Protein AF-A0A2S8D7B6-F1 (afdb_monomer_lite)

InterPro domains:
  IPR003220 InsA N-terminal zinc ribbon domai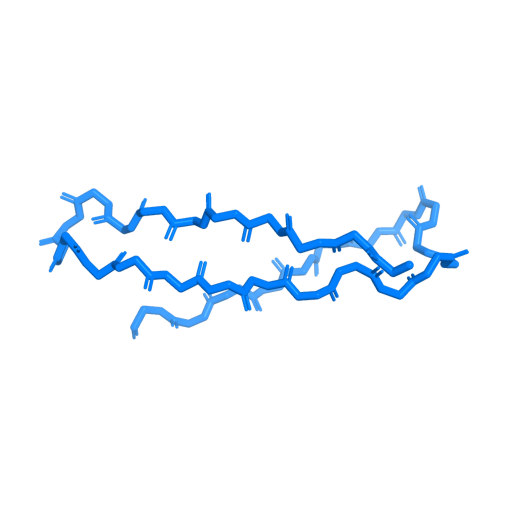n [PF03811] (1-32)
  IPR051252 IS1 element transposase InsA [PTHR47923] (1-32)

Radius of gyration: 10.52 Å; chains: 1; bounding box: 22×16×25 Å

Structure (mmCIF, N/CA/C/O backbone):
data_AF-A0A2S8D7B6-F1
#
_entry.id   AF-A0A2S8D7B6-F1
#
loop_
_atom_site.group_PDB
_atom_site.id
_atom_site.type_symbol
_atom_site.label_atom_id
_atom_site.label_alt_id
_atom_site.label_comp_id
_atom_site.label_asym_id
_atom_s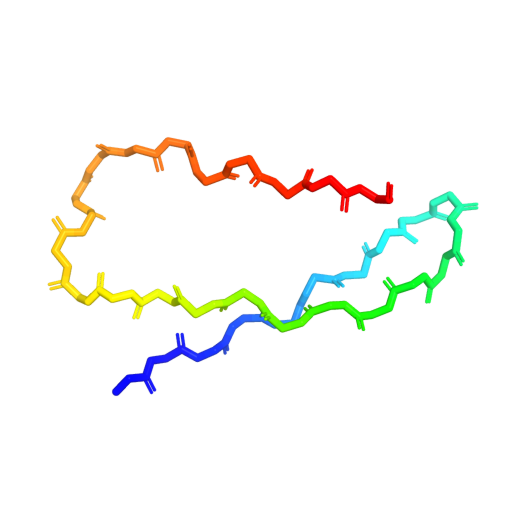ite.label_entity_id
_atom_site.label_seq_id
_atom_site.pdbx_PDB_ins_code
_atom_site.Cartn_x
_atom_site.Cartn_y
_atom_site.Cartn_z
_atom_site.occupancy
_atom_site.B_iso_or_equiv
_atom_site.auth_seq_id
_atom_site.auth_comp_id
_atom_site.auth_asym_id
_atom_site.auth_atom_id
_atom_site.pdbx_PDB_model_num
ATOM 1 N N . MET A 1 1 ? 3.689 -10.824 -8.031 1.00 71.81 1 MET A N 1
ATOM 2 C CA . MET A 1 1 ? 3.077 -9.606 -7.459 1.00 71.81 1 MET A CA 1
ATOM 3 C C . MET A 1 1 ? 3.042 -9.792 -5.953 1.00 71.81 1 MET A C 1
ATOM 5 O O . MET A 1 1 ? 2.560 -10.832 -5.529 1.00 71.81 1 MET A O 1
ATOM 9 N N . ALA A 1 2 ? 3.635 -8.890 -5.169 1.00 73.12 2 ALA A N 1
ATOM 10 C CA . ALA A 1 2 ? 3.723 -9.047 -3.714 1.00 73.12 2 ALA A CA 1
ATOM 11 C C . ALA A 1 2 ? 2.805 -8.028 -3.032 1.00 73.12 2 ALA A C 1
ATOM 13 O O . ALA A 1 2 ? 2.935 -6.827 -3.271 1.00 73.12 2 ALA A O 1
ATOM 14 N N . SER A 1 3 ? 1.870 -8.507 -2.216 1.00 76.19 3 SER A N 1
ATOM 15 C CA . SER A 1 3 ? 0.995 -7.675 -1.389 1.00 76.19 3 SER A CA 1
ATOM 16 C C . SER A 1 3 ? 1.562 -7.567 0.020 1.00 76.19 3 SER A C 1
ATOM 18 O O . SER A 1 3 ? 1.962 -8.575 0.601 1.00 76.19 3 SER A O 1
ATOM 20 N N . ILE A 1 4 ? 1.571 -6.362 0.578 1.00 77.69 4 ILE A N 1
ATOM 21 C CA . ILE A 1 4 ? 1.990 -6.108 1.955 1.00 77.69 4 ILE A CA 1
ATOM 22 C C . ILE A 1 4 ? 0.751 -5.705 2.742 1.00 77.69 4 ILE A C 1
ATOM 24 O O . ILE A 1 4 ? 0.037 -4.788 2.339 1.00 77.69 4 ILE A O 1
ATOM 28 N N . SER A 1 5 ? 0.503 -6.388 3.854 1.00 79.31 5 SER A N 1
ATOM 29 C CA . SER A 1 5 ? -0.549 -6.007 4.790 1.00 79.31 5 SER A CA 1
ATOM 30 C C . SER A 1 5 ? -0.041 -4.882 5.682 1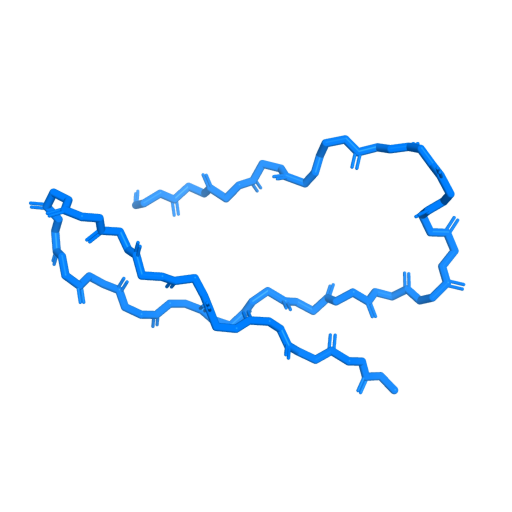.00 79.31 5 SER A C 1
ATOM 32 O O . SER A 1 5 ? 0.867 -5.087 6.487 1.00 79.31 5 SER A O 1
ATOM 34 N N . ILE A 1 6 ? -0.626 -3.698 5.543 1.00 79.50 6 ILE A N 1
ATOM 35 C CA . ILE A 1 6 ? -0.379 -2.567 6.43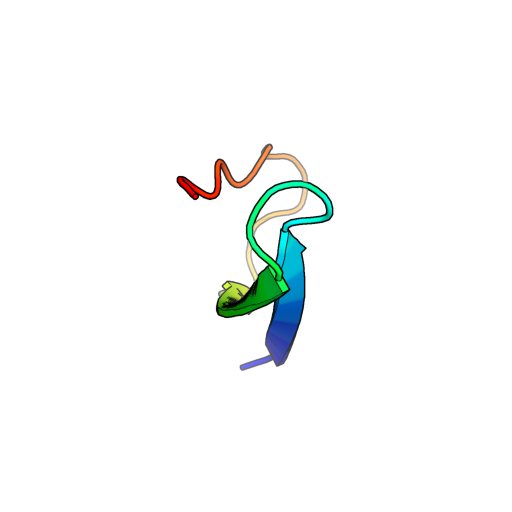3 1.00 79.50 6 ILE A CA 1
ATOM 36 C C . ILE A 1 6 ? -1.542 -2.499 7.412 1.00 79.50 6 ILE A C 1
ATOM 38 O O . ILE A 1 6 ? -2.702 -2.476 7.007 1.00 79.50 6 ILE A O 1
ATOM 42 N N . ARG A 1 7 ? -1.229 -2.478 8.708 1.00 81.06 7 ARG A N 1
ATOM 43 C CA . ARG A 1 7 ? -2.204 -2.180 9.756 1.00 81.06 7 ARG A CA 1
ATOM 44 C C . ARG A 1 7 ? -1.985 -0.764 10.249 1.00 81.06 7 ARG A C 1
ATOM 46 O O . ARG A 1 7 ? -0.902 -0.434 10.722 1.00 81.06 7 ARG A O 1
ATOM 53 N N . CYS A 1 8 ? -3.019 0.054 10.145 1.00 81.50 8 CYS A N 1
ATOM 54 C CA . CYS A 1 8 ? -3.054 1.383 10.729 1.00 81.50 8 CYS A CA 1
ATOM 55 C C . CYS A 1 8 ? -3.173 1.259 12.260 1.00 81.50 8 CYS A C 1
ATOM 57 O O . CYS A 1 8 ? -4.199 0.776 12.743 1.00 81.50 8 CYS A O 1
ATOM 59 N N . PRO A 1 9 ? -2.171 1.689 13.048 1.00 75.38 9 PRO A N 1
ATOM 60 C CA . PRO A 1 9 ? -2.218 1.556 14.506 1.00 75.38 9 PRO A CA 1
ATOM 61 C C . PRO A 1 9 ? -3.326 2.406 15.149 1.00 75.38 9 PRO A C 1
ATOM 63 O O . PRO A 1 9 ? -3.803 2.061 16.224 1.00 75.38 9 PRO A O 1
ATOM 66 N N . SER A 1 10 ? -3.769 3.480 14.487 1.00 80.62 10 SER A N 1
ATOM 67 C CA . SER A 1 10 ? -4.795 4.396 15.008 1.00 80.62 10 SER A CA 1
ATOM 68 C C . SER A 1 10 ? -6.233 3.944 14.736 1.00 80.62 10 SER A C 1
ATOM 70 O O . SER A 1 10 ? -7.136 4.284 15.489 1.00 80.62 10 SER A O 1
ATOM 72 N N . CYS A 1 11 ? -6.457 3.200 13.655 1.00 84.00 11 CYS A N 1
ATOM 73 C CA . CYS A 1 11 ? -7.788 2.875 13.141 1.00 84.00 11 CYS A CA 1
ATOM 74 C C . CYS A 1 11 ? -8.020 1.366 12.973 1.00 84.00 11 CYS A C 1
ATOM 76 O O . CYS A 1 11 ? -9.111 0.943 12.602 1.00 84.00 11 CYS A O 1
ATOM 78 N N . SER A 1 12 ? -6.997 0.540 13.234 1.00 77.50 12 SER A N 1
ATOM 79 C CA . SER A 1 12 ? -6.998 -0.920 13.043 1.00 77.50 12 SER A CA 1
ATOM 80 C C . SER A 1 12 ? -7.379 -1.389 11.630 1.00 77.50 12 SER A C 1
ATOM 82 O O . SER A 1 12 ? -7.556 -2.588 11.404 1.00 77.50 12 SER A O 1
ATOM 84 N N . ALA A 1 13 ? -7.450 -0.477 10.656 1.00 75.69 13 ALA A N 1
ATOM 85 C CA . ALA A 1 13 ? -7.685 -0.812 9.262 1.00 75.69 13 ALA A CA 1
ATOM 86 C C . ALA A 1 13 ? -6.511 -1.646 8.738 1.00 75.69 13 ALA A C 1
ATOM 88 O O . ALA A 1 13 ? -5.345 -1.291 8.937 1.00 75.69 13 ALA A O 1
ATOM 89 N N . THR A 1 14 ? -6.829 -2.779 8.110 1.00 72.88 14 THR A N 1
ATOM 90 C CA . THR A 1 14 ? -5.850 -3.619 7.419 1.00 72.88 14 THR A CA 1
ATOM 91 C C . THR A 1 14 ? -6.021 -3.398 5.927 1.00 72.88 14 THR A C 1
ATOM 93 O O . THR A 1 14 ? -7.019 -3.832 5.358 1.00 72.88 14 TH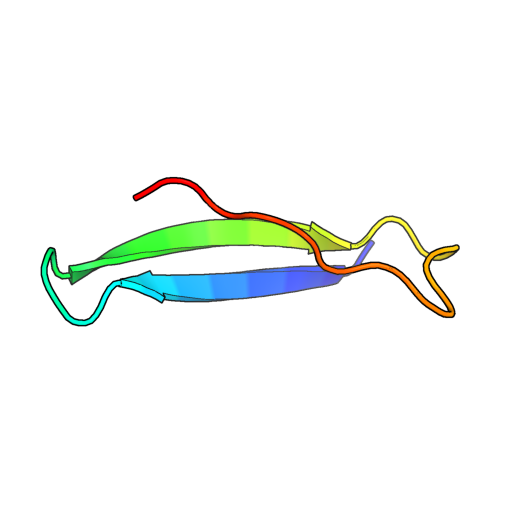R A O 1
ATOM 96 N N . GLU A 1 15 ? -5.047 -2.755 5.295 1.00 79.88 15 GLU A N 1
ATOM 97 C CA . GLU A 1 15 ? -5.036 -2.557 3.849 1.00 79.88 15 GLU A CA 1
ATOM 98 C C . GLU A 1 15 ? -3.930 -3.373 3.186 1.00 79.88 15 GLU A C 1
ATOM 100 O O . GLU A 1 15 ? -2.836 -3.559 3.728 1.00 79.88 15 GLU A O 1
ATOM 105 N N . GLY A 1 16 ? -4.228 -3.883 1.993 1.00 77.69 16 GLY A N 1
ATOM 106 C CA . GLY A 1 16 ? -3.263 -4.573 1.150 1.00 77.69 16 GLY A CA 1
ATOM 107 C C . GLY A 1 16 ? -2.674 -3.609 0.133 1.00 77.69 16 GLY A C 1
ATOM 108 O O . GLY A 1 16 ? -3.331 -3.287 -0.852 1.00 77.69 16 GLY A O 1
ATOM 109 N N . VAL A 1 17 ? -1.423 -3.188 0.318 1.00 78.38 17 VAL A N 1
ATOM 110 C CA . VAL A 1 17 ? -0.710 -2.434 -0.721 1.00 78.38 17 VAL A CA 1
ATOM 111 C C . VAL A 1 17 ? 0.024 -3.390 -1.651 1.00 78.38 17 VAL A C 1
ATOM 113 O O . VAL A 1 17 ? 0.752 -4.287 -1.221 1.00 78.38 17 VAL A O 1
ATOM 116 N N . VAL A 1 18 ? -0.161 -3.201 -2.955 1.00 76.88 18 VAL A N 1
ATOM 117 C CA . VAL A 1 18 ? 0.488 -4.020 -3.977 1.00 76.88 18 VAL A CA 1
ATOM 118 C C . VAL A 1 18 ? 1.819 -3.386 -4.358 1.00 76.88 18 VAL A C 1
ATOM 120 O O . VAL A 1 18 ? 1.862 -2.302 -4.940 1.00 76.88 18 VAL A O 1
ATOM 123 N N . ARG A 1 19 ? 2.926 -4.085 -4.091 1.00 72.94 19 ARG A N 1
ATOM 124 C CA . ARG A 1 19 ? 4.213 -3.736 -4.693 1.00 72.94 19 ARG A CA 1
ATOM 125 C C . ARG A 1 19 ? 4.265 -4.282 -6.111 1.00 72.94 19 ARG A C 1
ATOM 127 O O . ARG A 1 19 ? 4.408 -5.488 -6.331 1.00 72.94 19 ARG A O 1
ATOM 134 N N . ASN A 1 20 ? 4.193 -3.371 -7.077 1.00 74.31 20 ASN A N 1
ATOM 135 C CA . ASN A 1 20 ? 4.575 -3.672 -8.447 1.00 74.31 20 ASN A CA 1
ATOM 136 C C . ASN A 1 20 ? 6.112 -3.607 -8.540 1.00 74.31 20 ASN A C 1
ATOM 138 O O . ASN A 1 20 ? 6.714 -2.623 -8.111 1.00 74.31 2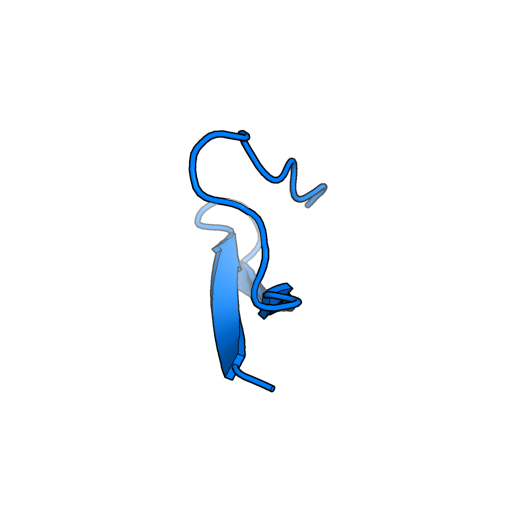0 ASN A O 1
ATOM 142 N N . GLY A 1 21 ? 6.759 -4.675 -9.010 1.00 71.12 21 GLY A N 1
ATOM 143 C CA . GLY A 1 21 ? 8.189 -4.979 -8.808 1.00 71.12 21 GLY A CA 1
ATOM 144 C C . GLY A 1 21 ? 9.218 -4.088 -9.525 1.00 71.12 21 GLY A C 1
ATOM 145 O O . GLY A 1 21 ? 10.116 -4.614 -10.168 1.00 71.12 21 GLY A O 1
ATOM 146 N N . LYS A 1 22 ? 9.119 -2.757 -9.419 1.00 66.56 22 LYS A N 1
ATOM 147 C CA . LYS A 1 22 ? 10.078 -1.780 -9.980 1.00 66.56 22 LYS A CA 1
ATOM 148 C C . LYS A 1 22 ? 10.460 -0.630 -9.037 1.00 66.56 22 LYS A C 1
ATOM 150 O O . LYS A 1 22 ? 11.201 0.262 -9.435 1.00 66.56 22 LYS A O 1
ATOM 155 N N . SER A 1 23 ? 9.964 -0.609 -7.800 1.00 62.25 23 SER A N 1
ATOM 156 C CA . SER A 1 23 ? 10.272 0.480 -6.865 1.00 62.25 23 SER A CA 1
ATOM 157 C C . SER A 1 23 ? 11.550 0.177 -6.078 1.00 62.25 23 SER A C 1
ATOM 159 O O . SER A 1 23 ? 11.483 -0.374 -4.982 1.00 62.25 23 SER A O 1
ATOM 161 N N . THR A 1 24 ? 12.711 0.539 -6.630 1.00 65.69 24 THR A N 1
ATOM 162 C CA . THR A 1 24 ? 14.012 0.453 -5.932 1.00 65.69 24 THR A CA 1
ATOM 163 C C . THR A 1 24 ? 14.226 1.630 -4.965 1.00 65.69 24 THR A C 1
ATOM 165 O O . THR A 1 24 ? 14.965 1.505 -3.997 1.00 65.69 24 THR A O 1
ATOM 168 N N . ALA A 1 25 ? 13.522 2.751 -5.157 1.00 65.12 25 ALA A N 1
ATOM 169 C CA . ALA A 1 25 ? 13.477 3.876 -4.225 1.00 65.12 25 ALA A CA 1
ATOM 170 C C . ALA A 1 25 ? 12.184 4.676 -4.452 1.00 65.12 25 ALA A C 1
ATOM 172 O O . ALA A 1 25 ? 11.980 5.252 -5.516 1.00 65.12 25 ALA A O 1
ATOM 173 N N . GLY A 1 26 ? 11.281 4.673 -3.472 1.00 66.88 26 GLY A N 1
ATOM 174 C CA . GLY A 1 26 ? 10.017 5.403 -3.541 1.00 66.88 26 GLY A CA 1
ATOM 175 C C . GLY A 1 26 ? 9.165 5.114 -2.313 1.00 66.88 26 GLY A C 1
ATOM 176 O O . GLY A 1 26 ? 8.841 3.959 -2.042 1.00 66.88 26 GLY A O 1
ATOM 177 N N . HIS A 1 27 ? 8.820 6.155 -1.555 1.00 72.12 27 HIS A N 1
ATOM 178 C CA . HIS A 1 27 ? 7.849 6.039 -0.469 1.00 72.12 27 HIS A CA 1
ATOM 179 C C . HIS A 1 27 ? 6.468 5.769 -1.084 1.00 72.12 27 HIS A C 1
ATOM 181 O O . HIS A 1 27 ? 5.913 6.632 -1.763 1.00 72.12 27 HIS A O 1
ATOM 187 N N . GLN A 1 28 ? 5.908 4.575 -0.867 1.00 72.12 28 GLN A N 1
ATOM 188 C CA . GLN A 1 28 ? 4.482 4.349 -1.101 1.00 72.12 28 GLN A CA 1
ATOM 189 C C . GLN A 1 28 ? 3.718 5.031 0.036 1.00 72.12 28 GLN A C 1
ATOM 191 O O . GLN A 1 28 ? 3.845 4.640 1.195 1.00 72.12 28 GLN A O 1
ATOM 196 N N . ARG A 1 29 ? 2.951 6.072 -0.296 1.00 71.00 29 ARG A N 1
ATOM 197 C CA . ARG A 1 29 ? 2.003 6.676 0.641 1.00 71.00 29 ARG A CA 1
ATOM 198 C C . ARG A 1 29 ? 0.776 5.773 0.708 1.00 71.00 29 ARG A C 1
ATOM 200 O O . ARG A 1 29 ? 0.169 5.514 -0.327 1.00 71.00 29 ARG A O 1
ATOM 207 N N . TYR A 1 30 ? 0.447 5.295 1.901 1.00 73.75 30 TYR A N 1
ATOM 208 C CA . TYR A 1 30 ? -0.854 4.703 2.192 1.00 73.75 30 TYR A CA 1
ATOM 209 C C . TYR A 1 30 ? -1.683 5.760 2.926 1.00 73.75 30 TYR A C 1
ATOM 211 O O . TYR A 1 30 ? -1.153 6.478 3.778 1.00 73.75 30 TYR A O 1
ATOM 219 N N . LEU A 1 31 ? -2.943 5.911 2.531 1.00 71.69 31 LEU A N 1
ATOM 220 C CA . LEU A 1 31 ? -3.898 6.771 3.218 1.00 71.69 31 LEU A CA 1
ATOM 221 C C . LEU A 1 31 ? -4.735 5.852 4.102 1.00 71.69 31 LEU A C 1
ATOM 223 O O . LEU A 1 31 ? -5.305 4.899 3.593 1.00 71.69 31 LEU A O 1
ATOM 227 N N . CYS A 1 32 ? -4.734 6.115 5.403 1.00 70.38 32 CYS A N 1
ATOM 228 C CA . CYS A 1 32 ? -5.675 5.503 6.333 1.00 70.38 32 CYS A CA 1
ATOM 229 C C . CYS A 1 32 ? -7.100 5.985 6.038 1.00 70.38 32 CYS A C 1
ATOM 231 O O . CYS A 1 32 ? -7.249 7.190 5.731 1.00 70.38 32 CYS A O 1
#

Sequence (32 aa):
MASISIRCPSCSATEGVVRNGKSTAGHQRYLC

Secondary structure (DSSP, 8-state):
-EEEEEE-TTT--EEEEEE-TT-SS---PPP-

Organism: Shigella dysenteriae (NCBI:txid622)

Foldseek 3Di:
DDWDWDQDPVPRDTDTDDDDPPCPDDDDDDDD

pLDDT: mean 74.22, std 5.19, range [62.25, 84.0]